Protein AF-A0A655RX26-F1 (afdb_monomer_lite)

Foldseek 3Di:
DQLLVLLVVDPDLVVLLVSLLVLLLPDDPVDPVSVVRSVVNCVSNVHDPVSVVVSNCVRVVD

InterPro domains:
  IPR007486 Inner membrane protein YebE [PF04391] (1-59)
  IPR029024 TerB-like [SSF158682] (4-61)

Organism: Vibrio cholerae (NCBI:txid666)

Secondary structure (DSSP, 8-state):
--HHHHHTT--SHHHHHHHHHHHHHHS-TT-HHHHHHHHHHHHHTT--HHHHHHHHHHHHT-

Sequence (62 aa):
MDPSEIARFAQNPAQASELYLASLLIADEQNFMEKAYLNELAKQLGLDDQLVAQLNLQVTGQ

Radius of gyration: 10.65 Å; ch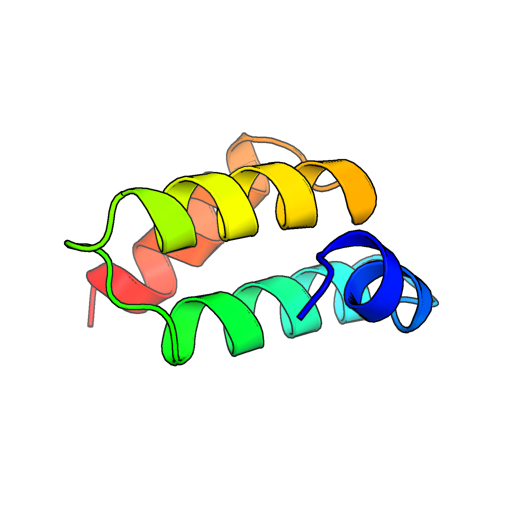ains: 1; bounding box: 25×22×28 Å

pLDDT: mean 92.9, std 7.51, range [53.59, 97.69]

Structure (mmCIF, N/CA/C/O backbone):
data_AF-A0A655RX26-F1
#
_entry.id   AF-A0A655RX2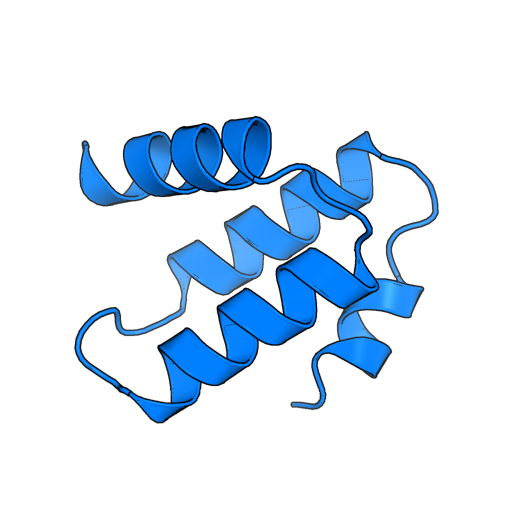6-F1
#
loop_
_atom_site.group_PDB
_atom_site.id
_atom_site.type_symbol
_atom_site.label_atom_id
_atom_site.label_alt_id
_atom_site.label_comp_id
_atom_site.label_asym_id
_atom_site.label_entity_id
_atom_site.label_seq_id
_atom_site.pdbx_PDB_ins_code
_atom_site.Cartn_x
_atom_site.Cartn_y
_atom_site.Cartn_z
_atom_site.occupancy
_atom_site.B_iso_or_equiv
_atom_site.auth_seq_id
_atom_site.auth_comp_id
_atom_site.auth_asym_id
_atom_site.auth_atom_id
_atom_site.pdbx_PDB_model_num
ATOM 1 N N . MET A 1 1 ? 2.758 -12.416 8.760 1.00 69.44 1 MET A N 1
ATOM 2 C CA . MET A 1 1 ? 3.360 -12.828 7.471 1.00 69.44 1 MET A CA 1
ATOM 3 C C . MET A 1 1 ? 4.408 -11.797 7.092 1.00 69.44 1 MET A C 1
ATOM 5 O O . MET A 1 1 ? 4.293 -10.675 7.562 1.00 69.44 1 MET A O 1
ATOM 9 N N . ASP A 1 2 ? 5.433 -12.166 6.326 1.00 89.50 2 ASP A N 1
ATOM 10 C CA . ASP A 1 2 ? 6.458 -11.220 5.861 1.00 89.50 2 ASP A CA 1
ATOM 11 C C . ASP A 1 2 ? 5.944 -10.478 4.609 1.00 89.50 2 ASP A C 1
ATOM 13 O O . ASP A 1 2 ? 5.427 -11.137 3.701 1.00 89.50 2 ASP A O 1
ATOM 17 N N . PRO A 1 3 ? 6.017 -9.136 4.542 1.00 91.00 3 PRO A N 1
ATOM 18 C CA . PRO A 1 3 ? 5.547 -8.376 3.381 1.00 91.00 3 PRO A CA 1
ATOM 19 C C . PRO A 1 3 ? 6.335 -8.710 2.106 1.00 91.00 3 PRO A C 1
ATOM 21 O O . PRO A 1 3 ? 5.766 -8.720 1.015 1.00 91.00 3 PRO A O 1
ATOM 24 N N . SER A 1 4 ? 7.611 -9.069 2.237 1.00 92.69 4 SER A N 1
ATOM 25 C CA . SER A 1 4 ? 8.475 -9.456 1.119 1.00 92.69 4 SER A CA 1
ATOM 26 C C . SER A 1 4 ? 8.003 -10.762 0.482 1.00 92.69 4 SER A C 1
ATOM 28 O O . SER A 1 4 ? 8.011 -10.894 -0.737 1.00 92.69 4 SER A O 1
ATOM 30 N N . GLU A 1 5 ? 7.535 -11.721 1.287 1.00 93.50 5 GLU A N 1
ATOM 31 C CA . GLU A 1 5 ? 7.013 -12.990 0.769 1.00 93.50 5 GLU A CA 1
ATOM 32 C C . GLU A 1 5 ? 5.712 -12.790 -0.015 1.00 93.50 5 GLU A C 1
ATOM 34 O O . GLU A 1 5 ? 5.521 -13.436 -1.042 1.00 93.50 5 GLU A O 1
ATOM 39 N N . ILE A 1 6 ? 4.852 -11.854 0.407 1.00 93.06 6 ILE A N 1
ATOM 40 C CA . ILE A 1 6 ? 3.658 -11.495 -0.371 1.00 93.06 6 ILE A CA 1
ATOM 41 C C . ILE A 1 6 ? 4.052 -10.800 -1.675 1.00 93.06 6 ILE A C 1
ATOM 43 O O . ILE A 1 6 ? 3.542 -11.148 -2.740 1.00 93.06 6 ILE A O 1
ATOM 47 N N . ALA A 1 7 ? 4.988 -9.853 -1.615 1.00 95.12 7 ALA A N 1
ATOM 48 C CA . ALA A 1 7 ? 5.391 -9.079 -2.782 1.00 95.12 7 ALA A CA 1
ATOM 49 C C . ALA A 1 7 ? 5.932 -9.947 -3.929 1.00 95.12 7 ALA A C 1
ATOM 51 O O . ALA A 1 7 ? 5.718 -9.635 -5.098 1.00 95.12 7 ALA A O 1
ATOM 52 N N . ARG A 1 8 ? 6.552 -11.090 -3.614 1.00 95.12 8 ARG A N 1
ATOM 53 C CA . ARG A 1 8 ? 7.067 -12.049 -4.608 1.00 95.12 8 ARG A CA 1
ATOM 54 C C . ARG A 1 8 ? 5.990 -12.682 -5.492 1.00 95.12 8 ARG A C 1
ATOM 56 O O . ARG A 1 8 ? 6.330 -13.205 -6.551 1.00 95.12 8 ARG A O 1
ATOM 63 N N . PHE A 1 9 ? 4.719 -12.654 -5.087 1.00 95.25 9 PHE A N 1
ATOM 64 C CA . PHE A 1 9 ? 3.616 -13.142 -5.920 1.00 95.25 9 PHE A CA 1
ATOM 65 C C . PHE A 1 9 ? 3.193 -12.137 -7.001 1.00 95.25 9 PHE A C 1
ATOM 67 O O . PHE A 1 9 ? 2.541 -12.538 -7.968 1.00 95.25 9 PHE A O 1
ATOM 74 N N . ALA A 1 10 ? 3.571 -10.859 -6.876 1.00 97.00 10 ALA A N 1
ATOM 75 C CA . ALA A 1 10 ? 3.313 -9.858 -7.903 1.00 97.00 10 ALA A CA 1
ATOM 76 C C . ALA A 1 10 ? 4.256 -10.066 -9.093 1.00 97.00 10 ALA A C 1
ATOM 78 O O . ALA A 1 10 ? 5.443 -9.759 -9.032 1.00 97.00 10 ALA A O 1
ATOM 79 N N . GLN A 1 11 ? 3.722 -10.559 -10.209 1.00 95.38 11 GLN A N 1
ATOM 80 C CA . GLN A 1 11 ? 4.489 -10.729 -11.450 1.00 95.38 11 GLN A CA 1
ATOM 81 C C . GLN A 1 11 ? 4.348 -9.520 -12.383 1.00 95.38 11 GLN A C 1
ATOM 83 O O . GLN A 1 11 ? 5.045 -9.423 -13.392 1.00 95.38 11 GLN A O 1
ATOM 88 N N . ASN A 1 12 ? 3.424 -8.607 -12.078 1.00 96.25 12 ASN A N 1
ATOM 89 C CA . ASN A 1 12 ? 3.181 -7.388 -12.836 1.00 96.25 12 ASN A CA 1
ATOM 90 C C . ASN A 1 12 ? 2.577 -6.282 -11.940 1.00 96.25 12 ASN A C 1
ATOM 92 O O . ASN A 1 12 ? 2.104 -6.578 -10.838 1.00 96.25 12 ASN A O 1
ATOM 96 N N . PRO A 1 13 ? 2.549 -5.016 -12.406 1.00 95.06 13 PRO A N 1
ATOM 97 C CA . PRO A 1 13 ? 2.043 -3.891 -11.611 1.00 95.06 13 PRO A CA 1
ATOM 98 C C . PRO A 1 13 ? 0.565 -3.994 -11.204 1.00 95.06 13 PRO A C 1
ATOM 100 O O . PRO A 1 13 ? 0.179 -3.506 -10.140 1.00 95.06 13 PRO A O 1
ATOM 103 N N . ALA A 1 14 ? -0.273 -4.637 -12.024 1.00 95.88 14 ALA A N 1
ATOM 104 C CA . ALA A 1 14 ? -1.681 -4.836 -11.687 1.00 95.88 14 ALA A CA 1
ATOM 105 C C . ALA A 1 14 ? -1.821 -5.784 -10.486 1.00 95.88 14 ALA A C 1
ATOM 107 O O . ALA A 1 14 ? -2.466 -5.433 -9.503 1.00 95.88 14 ALA A O 1
ATOM 108 N N . GLN A 1 15 ? -1.111 -6.916 -10.503 1.00 97.25 15 GLN A N 1
ATOM 109 C CA . GLN A 1 15 ? -1.073 -7.856 -9.378 1.00 97.25 15 GLN A CA 1
ATOM 110 C C . GLN A 1 15 ? -0.476 -7.238 -8.113 1.00 97.25 15 GLN A C 1
ATOM 112 O O . GLN A 1 15 ? -0.928 -7.540 -7.014 1.00 97.25 15 GLN A O 1
ATOM 117 N N . ALA A 1 16 ? 0.517 -6.355 -8.247 1.00 97.69 16 ALA A N 1
ATOM 118 C CA . ALA A 1 16 ? 1.057 -5.627 -7.105 1.00 97.69 16 ALA A CA 1
ATOM 119 C C . ALA A 1 16 ? -0.029 -4.779 -6.422 1.00 97.69 16 ALA A C 1
ATOM 121 O O . ALA A 1 16 ? -0.214 -4.846 -5.208 1.00 97.69 16 ALA A O 1
ATOM 122 N N . SER A 1 17 ? -0.813 -4.052 -7.218 1.00 97.44 17 SER A N 1
ATOM 123 C CA . SER A 1 17 ? -1.933 -3.250 -6.715 1.00 97.44 17 SER A CA 1
ATOM 124 C C . SER A 1 17 ? -3.011 -4.122 -6.055 1.00 97.44 17 SER A C 1
ATOM 126 O O . SER A 1 17 ? -3.510 -3.779 -4.984 1.00 97.44 17 SER A O 1
ATOM 128 N N . GLU A 1 18 ? -3.332 -5.275 -6.651 1.00 96.94 18 GLU A N 1
ATOM 129 C CA . GLU A 1 18 ? -4.303 -6.240 -6.116 1.00 96.94 18 GLU A CA 1
ATOM 130 C C . GLU A 1 18 ? -3.856 -6.848 -4.780 1.00 96.94 18 GLU A C 1
ATOM 132 O O . GLU A 1 18 ? -4.651 -6.922 -3.845 1.00 96.94 18 GLU A O 1
ATOM 137 N N . LEU A 1 19 ? -2.588 -7.257 -4.658 1.00 96.94 19 LEU A N 1
ATOM 138 C CA . LEU A 1 19 ? -2.047 -7.834 -3.422 1.00 96.94 19 LEU A CA 1
ATOM 139 C C . LEU A 1 19 ? -2.022 -6.816 -2.282 1.00 96.94 19 LEU A C 1
ATOM 141 O O . LEU A 1 19 ? -2.356 -7.161 -1.145 1.00 96.94 19 LEU A O 1
ATOM 145 N N . TYR A 1 20 ? -1.662 -5.565 -2.579 1.00 97.12 20 TYR A N 1
ATOM 146 C CA . TYR A 1 20 ? -1.750 -4.485 -1.603 1.00 97.12 20 TYR A CA 1
ATOM 147 C C . TYR A 1 20 ? -3.197 -4.263 -1.154 1.00 97.12 20 TYR A C 1
ATOM 149 O O . TYR A 1 20 ? -3.461 -4.250 0.045 1.00 97.12 20 TYR A O 1
ATOM 157 N N . LEU A 1 21 ? -4.142 -4.164 -2.096 1.00 96.19 21 LEU A N 1
ATOM 158 C CA . LEU A 1 21 ? -5.556 -3.945 -1.790 1.00 96.19 21 LEU A CA 1
ATOM 159 C C . LEU A 1 21 ? -6.150 -5.095 -0.962 1.00 96.19 21 LEU A C 1
ATOM 161 O O . LEU A 1 21 ? -6.833 -4.850 0.027 1.00 96.19 21 LEU A O 1
ATOM 165 N N . ALA A 1 22 ? -5.850 -6.345 -1.317 1.00 95.56 22 ALA A N 1
ATOM 166 C CA . ALA A 1 22 ? -6.281 -7.515 -0.555 1.00 95.56 22 ALA A CA 1
ATOM 167 C C . ALA A 1 22 ? -5.730 -7.504 0.879 1.00 95.56 22 ALA A C 1
ATOM 169 O O . ALA A 1 22 ? -6.450 -7.846 1.814 1.00 95.56 22 ALA A O 1
ATOM 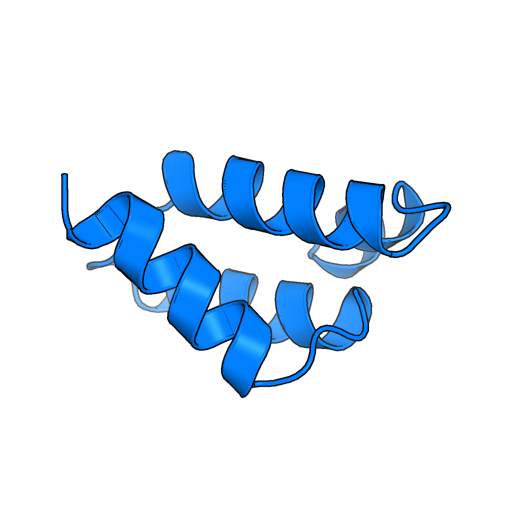170 N N . SER A 1 23 ? -4.472 -7.085 1.052 1.00 95.00 23 SER A N 1
ATOM 171 C CA . SER A 1 23 ? -3.836 -6.972 2.371 1.00 95.00 23 SER A CA 1
ATOM 172 C C . SER A 1 23 ? -4.427 -5.825 3.190 1.00 95.00 23 SER A C 1
ATOM 174 O O . SER A 1 23 ? -4.609 -5.963 4.394 1.00 95.00 23 SER A O 1
ATOM 176 N N . LEU A 1 24 ? -4.755 -4.709 2.538 1.00 94.81 24 LEU A N 1
ATOM 177 C CA . LEU A 1 24 ? -5.395 -3.551 3.152 1.00 94.81 24 LEU A CA 1
ATOM 178 C C . LEU A 1 24 ? -6.812 -3.877 3.647 1.00 94.81 24 LEU A C 1
ATOM 180 O O . LEU A 1 24 ? -7.164 -3.498 4.754 1.00 94.81 24 LEU A O 1
ATOM 184 N N . LEU A 1 25 ? -7.601 -4.627 2.870 1.00 94.31 25 LEU A N 1
ATOM 185 C CA . LEU A 1 25 ? -8.979 -5.000 3.223 1.00 94.31 25 LEU A CA 1
ATOM 186 C C . LEU A 1 25 ? -9.095 -5.847 4.498 1.00 94.31 25 LEU A C 1
ATOM 188 O O . LEU A 1 25 ? -10.149 -5.859 5.131 1.00 94.31 25 LEU A O 1
ATOM 192 N N . ILE A 1 26 ? -8.048 -6.597 4.841 1.00 92.12 26 ILE A N 1
ATOM 193 C CA . ILE A 1 26 ? -8.022 -7.456 6.033 1.00 92.12 26 ILE A CA 1
ATOM 194 C C . ILE A 1 26 ? -7.280 -6.821 7.211 1.00 92.12 26 ILE A C 1
ATOM 196 O O . ILE A 1 26 ? -7.348 -7.359 8.314 1.00 92.12 26 ILE A O 1
ATOM 200 N N . ALA A 1 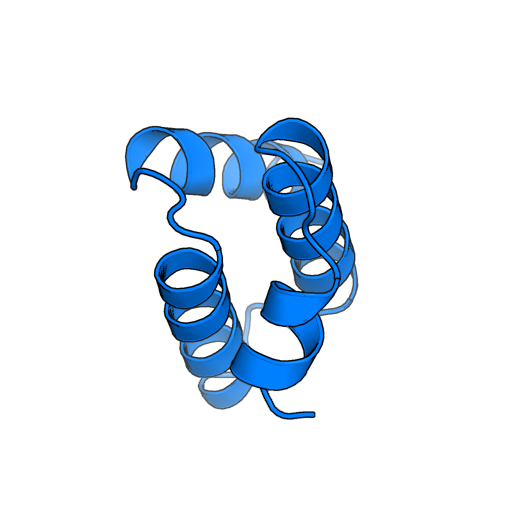27 ? -6.550 -5.730 6.974 1.00 91.62 27 ALA A N 1
ATOM 201 C CA . ALA A 1 27 ? -5.769 -5.054 7.994 1.00 91.62 27 ALA A CA 1
ATOM 202 C C . ALA A 1 27 ? -6.661 -4.172 8.879 1.00 91.62 27 ALA A C 1
ATOM 204 O O . ALA A 1 27 ? -7.565 -3.484 8.411 1.00 91.62 27 ALA A O 1
ATOM 205 N N . ASP A 1 28 ? -6.362 -4.152 10.169 1.00 89.00 28 ASP A N 1
ATOM 206 C CA . ASP A 1 28 ? -6.893 -3.208 11.135 1.00 89.00 28 ASP A CA 1
ATOM 207 C C . ASP A 1 28 ? -6.091 -1.900 11.084 1.00 89.00 28 ASP A C 1
ATOM 209 O O . ASP A 1 28 ? -4.953 -1.791 11.556 1.00 89.00 28 ASP A O 1
ATOM 213 N N . GLU A 1 29 ? -6.723 -0.854 10.558 1.00 81.31 29 GLU A N 1
ATOM 214 C CA . GLU A 1 29 ? -6.160 0.492 10.463 1.00 81.31 29 GLU A CA 1
ATOM 215 C C . GLU A 1 29 ? -5.926 1.179 11.817 1.00 81.31 29 GLU A C 1
ATOM 217 O O . GLU A 1 29 ? -5.385 2.284 11.871 1.00 81.31 29 GLU A O 1
ATOM 222 N N . GLN A 1 30 ? -6.315 0.589 12.940 1.00 87.12 30 GLN A N 1
ATOM 223 C CA . GLN A 1 30 ? -5.956 1.096 14.265 1.00 87.12 30 GLN A CA 1
ATOM 224 C C . GLN A 1 30 ? -4.692 0.422 14.808 1.00 87.12 30 GLN A C 1
ATOM 226 O O . GLN A 1 30 ? -4.043 0.956 15.712 1.00 87.12 30 GLN A O 1
ATOM 231 N N . ASN A 1 31 ? -4.276 -0.699 14.215 1.00 92.75 31 ASN A N 1
ATOM 232 C CA . ASN A 1 31 ? -3.109 -1.450 14.639 1.00 92.75 31 ASN A CA 1
ATOM 233 C C . ASN A 1 31 ? -1.818 -0.883 14.021 1.00 92.75 31 ASN A C 1
ATOM 235 O O . ASN A 1 31 ? -1.574 -0.942 12.815 1.00 92.75 31 ASN A O 1
ATOM 239 N N . PHE A 1 32 ? -0.938 -0.352 14.875 1.00 92.00 32 PHE A N 1
ATOM 240 C CA . PHE A 1 32 ? 0.344 0.224 14.457 1.00 92.00 32 PHE A CA 1
ATOM 241 C C . PHE A 1 32 ? 1.237 -0.773 13.701 1.00 92.00 32 PHE A C 1
ATOM 243 O O . PHE A 1 32 ? 1.901 -0.393 12.735 1.00 92.00 32 PHE A O 1
ATOM 250 N N . MET A 1 33 ? 1.251 -2.043 14.117 1.00 93.50 33 MET A N 1
ATOM 251 C CA . MET A 1 33 ? 2.075 -3.064 13.463 1.00 93.50 33 MET A CA 1
ATOM 252 C C . MET A 1 33 ? 1.579 -3.362 12.049 1.00 93.50 33 MET A C 1
ATOM 254 O O . MET A 1 33 ? 2.389 -3.539 11.142 1.00 93.50 33 MET A O 1
ATOM 258 N N . GLU A 1 34 ? 0.265 -3.360 11.838 1.00 93.75 34 GLU A N 1
ATOM 259 C CA . GLU A 1 34 ? -0.323 -3.630 10.525 1.00 93.75 34 GLU A CA 1
ATOM 260 C C . GLU A 1 34 ? -0.154 -2.447 9.568 1.00 93.75 34 GLU A C 1
ATOM 262 O O . GLU A 1 34 ? 0.136 -2.647 8.390 1.00 93.75 34 GLU A O 1
ATOM 267 N N . LYS A 1 35 ? -0.157 -1.208 10.074 1.00 92.81 35 LYS A N 1
ATOM 268 C CA . LYS A 1 35 ? 0.275 -0.042 9.282 1.00 92.81 35 LYS A CA 1
ATOM 269 C C . LYS A 1 35 ? 1.719 -0.154 8.818 1.00 92.81 35 LYS A C 1
ATOM 271 O O . LYS A 1 35 ? 2.019 0.115 7.657 1.00 92.81 35 LYS A O 1
ATOM 276 N N . ALA A 1 36 ? 2.625 -0.523 9.723 1.00 94.25 36 ALA A N 1
ATOM 277 C CA . ALA A 1 36 ? 4.030 -0.709 9.376 1.00 94.25 36 ALA A CA 1
ATOM 278 C C . ALA A 1 36 ? 4.198 -1.830 8.337 1.00 94.25 36 ALA A C 1
ATOM 280 O O . ALA A 1 36 ? 4.960 -1.669 7.385 1.00 94.25 36 ALA A O 1
ATOM 281 N N . TYR A 1 37 ? 3.432 -2.914 8.481 1.00 94.88 37 TYR A N 1
ATOM 282 C CA . TYR A 1 37 ? 3.376 -4.005 7.516 1.00 94.88 37 TYR A CA 1
ATOM 283 C C . TYR A 1 37 ? 2.923 -3.535 6.126 1.00 94.88 37 TYR A C 1
ATOM 285 O O . TYR A 1 37 ? 3.618 -3.800 5.149 1.00 94.88 37 TYR A O 1
ATOM 293 N N . LEU A 1 38 ? 1.811 -2.798 6.028 1.00 96.00 38 LEU A N 1
ATOM 294 C CA . LEU A 1 38 ? 1.300 -2.280 4.754 1.00 96.00 38 LEU A CA 1
ATOM 295 C C . LEU A 1 38 ? 2.276 -1.300 4.095 1.00 96.00 38 LEU A C 1
ATOM 297 O O . LEU A 1 38 ? 2.480 -1.355 2.884 1.00 96.00 38 LEU A O 1
ATOM 301 N N . ASN A 1 39 ? 2.918 -0.437 4.883 1.00 95.75 39 ASN A N 1
ATOM 302 C CA . ASN A 1 39 ? 3.934 0.483 4.374 1.00 95.75 39 ASN A CA 1
ATOM 303 C C . ASN A 1 39 ? 5.142 -0.258 3.792 1.00 95.75 39 ASN A C 1
ATOM 305 O O . ASN A 1 39 ? 5.673 0.148 2.761 1.00 95.75 39 ASN A O 1
ATOM 309 N N . GLU A 1 40 ? 5.587 -1.335 4.438 1.00 96.88 40 GLU A N 1
ATOM 310 C CA . GLU A 1 40 ? 6.682 -2.146 3.912 1.00 96.88 40 GLU A CA 1
ATOM 311 C C . GLU A 1 40 ? 6.244 -2.941 2.678 1.00 96.88 40 GLU A C 1
ATOM 313 O O . GLU A 1 40 ? 6.956 -2.965 1.678 1.00 96.88 40 GLU A O 1
ATOM 318 N N . LEU A 1 41 ? 5.036 -3.509 2.691 1.00 97.31 41 LEU A N 1
ATOM 319 C CA . LEU A 1 41 ? 4.468 -4.209 1.542 1.00 97.31 41 LEU A CA 1
ATOM 320 C C . LEU A 1 41 ? 4.398 -3.306 0.303 1.00 97.31 41 LEU A C 1
ATOM 322 O O . LEU A 1 41 ? 4.825 -3.722 -0.770 1.00 97.31 41 LEU A O 1
ATOM 326 N N . ALA A 1 42 ? 3.932 -2.062 0.444 1.00 97.44 42 ALA A N 1
ATOM 327 C CA . ALA A 1 42 ? 3.883 -1.099 -0.657 1.00 97.44 42 ALA A CA 1
ATOM 328 C C . ALA A 1 42 ? 5.266 -0.843 -1.281 1.00 97.44 42 ALA A C 1
ATOM 330 O O . ALA A 1 42 ? 5.391 -0.813 -2.507 1.00 97.44 42 ALA A O 1
ATOM 331 N N . LYS A 1 43 ? 6.314 -0.727 -0.451 1.00 97.25 43 LYS A N 1
ATOM 332 C CA . LYS A 1 43 ? 7.699 -0.559 -0.919 1.00 97.25 43 LYS A CA 1
ATOM 333 C C . LYS A 1 43 ? 8.205 -1.789 -1.663 1.00 97.25 43 LYS A C 1
ATOM 335 O O . LYS A 1 43 ? 8.784 -1.647 -2.735 1.00 97.25 43 LYS A O 1
ATOM 340 N N . GLN A 1 44 ? 7.973 -2.983 -1.118 1.00 97.56 44 GLN A N 1
ATOM 341 C CA . GLN A 1 44 ? 8.396 -4.245 -1.738 1.00 97.56 44 GLN A CA 1
ATOM 342 C C . GLN A 1 44 ? 7.683 -4.496 -3.075 1.00 97.56 44 GLN A C 1
ATOM 344 O O . GLN A 1 44 ? 8.266 -5.045 -4.005 1.00 97.56 44 GLN A O 1
ATOM 349 N N . LEU A 1 45 ? 6.432 -4.049 -3.185 1.00 97.56 45 LEU A N 1
ATOM 350 C CA . LEU A 1 45 ? 5.634 -4.091 -4.408 1.00 97.56 45 LEU A CA 1
ATOM 351 C C . LEU A 1 45 ? 5.993 -2.993 -5.423 1.00 97.56 45 LEU A C 1
ATOM 353 O O . LEU A 1 45 ? 5.500 -3.030 -6.550 1.00 97.56 45 LEU A O 1
ATOM 357 N N . GLY A 1 46 ? 6.831 -2.022 -5.041 1.00 96.81 46 GLY A N 1
ATOM 358 C CA . GLY A 1 46 ? 7.224 -0.905 -5.898 1.00 96.81 46 GLY A CA 1
ATOM 359 C C . GLY A 1 46 ? 6.065 0.027 -6.258 1.00 96.81 46 GLY A C 1
ATOM 360 O O . GLY A 1 46 ? 6.035 0.550 -7.369 1.00 96.81 46 GLY A O 1
ATOM 361 N N . LEU A 1 47 ? 5.090 0.197 -5.359 1.00 97.69 47 LEU A N 1
ATOM 362 C CA . LEU A 1 47 ? 3.945 1.078 -5.590 1.00 97.69 47 LEU A CA 1
ATOM 363 C C . LEU A 1 47 ? 4.314 2.531 -5.281 1.00 97.69 47 LEU A C 1
ATOM 365 O O . LEU A 1 47 ? 4.853 2.825 -4.215 1.00 97.69 47 LEU A O 1
ATOM 369 N N . ASP A 1 48 ? 3.967 3.443 -6.185 1.00 96.69 48 ASP A N 1
ATOM 370 C CA . ASP A 1 48 ? 4.127 4.878 -5.953 1.00 96.69 48 ASP A CA 1
ATOM 371 C C . ASP A 1 48 ? 3.173 5.385 -4.860 1.00 96.69 48 ASP A C 1
ATOM 373 O O . ASP A 1 48 ? 2.007 4.984 -4.796 1.00 96.69 48 ASP A O 1
ATOM 377 N N . ASP A 1 49 ? 3.621 6.361 -4.065 1.00 95.62 49 ASP A N 1
ATOM 378 C CA . ASP A 1 49 ? 2.850 6.933 -2.949 1.00 95.62 49 ASP A CA 1
ATOM 379 C C . ASP A 1 49 ? 1.457 7.440 -3.369 1.00 95.62 49 ASP A C 1
ATOM 381 O O . ASP A 1 49 ? 0.484 7.322 -2.623 1.00 95.62 49 ASP A O 1
ATOM 385 N N . GLN A 1 50 ? 1.338 7.991 -4.584 1.00 96.44 50 GLN A N 1
ATOM 386 C CA . GLN A 1 50 ? 0.056 8.453 -5.127 1.00 96.44 50 GLN A CA 1
ATOM 387 C C . GLN A 1 50 ? -0.918 7.296 -5.378 1.00 96.44 50 GLN A C 1
ATOM 389 O O . GLN A 1 50 ? -2.107 7.425 -5.090 1.00 96.44 50 GLN A O 1
ATOM 394 N N . LEU A 1 51 ? -0.425 6.168 -5.893 1.00 96.44 51 LEU A N 1
ATOM 395 C CA . LEU A 1 51 ? -1.235 4.973 -6.117 1.00 96.44 51 LEU A CA 1
ATOM 396 C C . LEU A 1 51 ? -1.653 4.354 -4.780 1.00 96.44 51 LEU A C 1
ATOM 398 O O . LEU A 1 51 ? -2.824 4.035 -4.591 1.00 96.44 51 LEU A O 1
ATOM 402 N N . VAL A 1 52 ? -0.727 4.266 -3.824 1.00 96.50 52 VAL A N 1
ATOM 403 C CA . VAL A 1 52 ? -1.008 3.794 -2.462 1.00 96.50 52 VAL A CA 1
ATOM 404 C C . VAL A 1 52 ? -2.105 4.636 -1.809 1.00 96.50 52 VAL A C 1
ATOM 406 O O . VAL A 1 52 ? -3.068 4.087 -1.275 1.00 96.50 52 VAL A O 1
ATOM 409 N N . ALA A 1 53 ? -2.021 5.966 -1.889 1.00 95.81 53 ALA A N 1
ATOM 410 C CA . ALA A 1 53 ? -3.050 6.852 -1.350 1.00 95.81 53 ALA A CA 1
ATOM 411 C C . ALA A 1 53 ? -4.424 6.617 -2.006 1.00 95.81 53 ALA A C 1
ATOM 413 O O . ALA A 1 53 ? -5.434 6.550 -1.307 1.00 95.81 53 ALA A O 1
ATOM 414 N N . GLN A 1 54 ? -4.471 6.431 -3.329 1.00 95.94 54 GLN A N 1
ATOM 415 C CA . GLN A 1 54 ? -5.717 6.122 -4.040 1.00 95.94 54 GLN A CA 1
ATOM 416 C C . GLN A 1 54 ? -6.321 4.778 -3.617 1.00 95.94 54 GLN A C 1
ATOM 418 O O . GLN A 1 54 ? -7.537 4.684 -3.471 1.00 95.94 54 GLN A O 1
ATOM 423 N N . LEU A 1 55 ? -5.501 3.744 -3.414 1.00 95.31 55 LEU A N 1
ATOM 424 C CA . LEU A 1 55 ? -5.969 2.431 -2.955 1.00 95.31 55 LEU A CA 1
ATOM 425 C C . LEU A 1 55 ? -6.505 2.502 -1.516 1.00 95.31 55 LEU A C 1
ATOM 427 O O . LEU A 1 55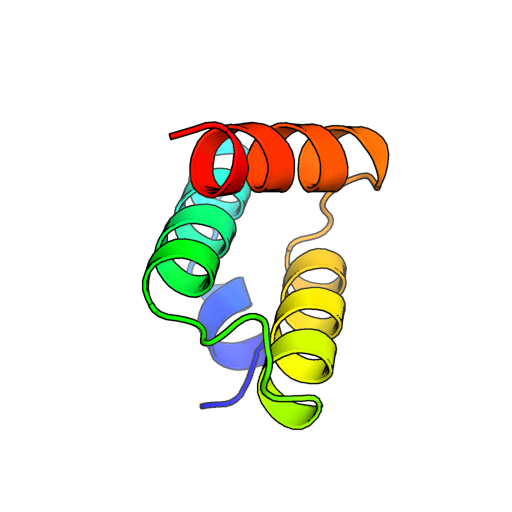 ? -7.555 1.934 -1.233 1.00 95.31 55 LEU A O 1
ATOM 431 N N . ASN A 1 56 ? -5.855 3.273 -0.636 1.00 94.12 56 ASN A N 1
ATOM 432 C CA . ASN A 1 56 ? -6.346 3.5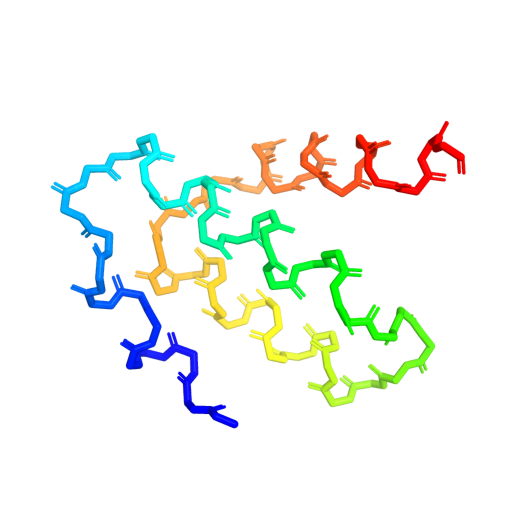14 0.727 1.00 94.12 56 ASN A CA 1
ATOM 433 C C . ASN A 1 56 ? -7.708 4.219 0.744 1.00 94.12 56 ASN A C 1
ATOM 435 O O . ASN A 1 56 ? -8.612 3.804 1.470 1.00 94.12 56 ASN A O 1
ATOM 439 N N . LEU A 1 57 ? -7.886 5.247 -0.092 1.00 93.75 57 LEU A N 1
ATOM 440 C CA . LEU A 1 57 ? -9.159 5.965 -0.216 1.00 93.75 57 LEU A CA 1
ATOM 441 C C . LEU A 1 57 ? -10.302 5.077 -0.731 1.00 93.75 57 LEU A C 1
ATOM 443 O O . LEU A 1 57 ? -11.448 5.290 -0.352 1.00 93.75 57 LEU A O 1
ATOM 447 N N . GLN A 1 58 ? -10.014 4.077 -1.570 1.00 91.62 58 GLN A N 1
ATOM 448 C CA . GLN A 1 58 ? -11.032 3.138 -2.063 1.00 91.62 58 GLN A CA 1
ATOM 449 C C . GLN A 1 58 ? -11.586 2.217 -0.968 1.00 91.62 58 GLN A C 1
ATOM 451 O O . GLN A 1 58 ? -12.724 1.762 -1.076 1.00 91.62 58 GLN A O 1
ATOM 456 N N . VAL A 1 59 ? -10.799 1.925 0.070 1.00 89.38 59 VAL A N 1
ATOM 457 C CA . VAL A 1 59 ? -11.226 1.073 1.191 1.00 89.38 59 VAL A CA 1
ATOM 458 C C . VAL A 1 59 ? -11.847 1.910 2.307 1.00 89.38 59 VAL A C 1
ATOM 460 O O . VAL A 1 59 ? -12.947 1.606 2.748 1.00 89.38 59 VAL A O 1
ATOM 463 N N . THR A 1 60 ? -11.189 2.999 2.709 1.00 80.94 60 THR A N 1
ATOM 464 C CA . THR A 1 60 ? -11.665 3.892 3.787 1.00 80.94 60 THR A CA 1
ATOM 465 C C . THR A 1 60 ? -12.844 4.779 3.395 1.00 80.94 60 THR A C 1
ATOM 467 O O . THR A 1 60 ? -13.547 5.288 4.264 1.00 80.94 60 THR A O 1
ATOM 470 N N . GLY A 1 61 ? -13.046 5.007 2.096 1.00 68.94 61 GLY A N 1
ATOM 471 C CA . GLY A 1 61 ? -14.174 5.770 1.564 1.00 68.94 61 GLY A CA 1
ATOM 472 C C . GLY A 1 61 ? -15.475 4.971 1.424 1.00 68.94 61 GLY A C 1
ATOM 473 O O . GLY A 1 61 ? -16.443 5.532 0.906 1.00 68.94 61 GLY A O 1
ATOM 474 N N . GLN A 1 62 ? -15.492 3.695 1.827 1.00 53.59 62 GLN A N 1
ATOM 475 C CA . GLN A 1 62 ? -16.675 2.824 1.839 1.00 53.59 62 GLN A CA 1
ATOM 476 C C . GLN A 1 62 ? -17.324 2.734 3.221 1.00 53.59 62 GLN A C 1
ATOM 478 O O . GLN A 1 62 ? -16.591 2.742 4.233 1.00 53.59 62 GLN A O 1
#